Protein AF-A5UKF5-F1 (afdb_monomer)

Mean predicted aligned error: 4.68 Å

pLDDT: mean 85.95, std 5.89, range [60.31, 92.44]

Structure (mmCIF, N/CA/C/O backbone):
data_AF-A5UKF5-F1
#
_entry.id   AF-A5UKF5-F1
#
loop_
_atom_site.group_PDB
_atom_site.id
_atom_site.type_symbol
_atom_site.label_atom_id
_atom_site.label_alt_id
_atom_site.label_comp_id
_atom_site.label_asym_id
_atom_site.label_entity_id
_atom_site.label_seq_id
_atom_site.pdbx_PDB_ins_code
_atom_site.Cartn_x
_atom_site.Cartn_y
_atom_site.Cartn_z
_atom_site.occupancy
_atom_site.B_iso_or_equiv
_atom_site.auth_seq_id
_atom_site.auth_comp_id
_atom_site.auth_asym_id
_atom_site.auth_atom_id
_atom_site.pdbx_PDB_model_num
ATOM 1 N N . MET A 1 1 ? 16.803 4.808 -10.443 1.00 60.31 1 MET A N 1
ATOM 2 C CA . MET A 1 1 ? 15.346 4.824 -10.205 1.00 60.31 1 MET A CA 1
ATOM 3 C C . MET A 1 1 ? 14.737 5.806 -11.187 1.00 60.31 1 MET A C 1
ATOM 5 O O . MET A 1 1 ? 15.126 6.967 -11.185 1.00 60.31 1 MET A O 1
ATOM 9 N N . ASN A 1 2 ? 13.901 5.326 -12.099 1.00 78.88 2 ASN A N 1
ATOM 10 C CA . ASN A 1 2 ? 13.269 6.159 -13.118 1.00 78.88 2 ASN A CA 1
ATOM 11 C C . ASN A 1 2 ? 12.077 6.915 -12.503 1.00 78.88 2 ASN A C 1
ATOM 13 O O . ASN A 1 2 ? 11.465 6.414 -11.559 1.00 78.88 2 ASN A O 1
ATOM 17 N N . ALA A 1 3 ? 11.705 8.085 -13.030 1.00 74.69 3 ALA A N 1
ATOM 18 C CA . ALA A 1 3 ? 10.658 8.935 -12.442 1.00 74.69 3 ALA A CA 1
ATOM 19 C C . ALA A 1 3 ? 9.337 8.177 -12.193 1.00 74.69 3 ALA A C 1
ATOM 21 O O . ALA A 1 3 ? 8.700 8.345 -11.157 1.00 74.69 3 ALA A O 1
ATOM 22 N N . LYS A 1 4 ? 8.981 7.257 -13.099 1.00 71.75 4 LYS A N 1
ATOM 23 C CA . LYS A 1 4 ? 7.798 6.387 -12.986 1.00 71.75 4 LYS A CA 1
ATOM 24 C C . LYS A 1 4 ? 7.853 5.442 -11.774 1.00 71.75 4 LYS A C 1
ATOM 26 O O . LYS A 1 4 ? 6.846 5.269 -11.098 1.00 71.75 4 LYS A O 1
ATOM 31 N N . GLN A 1 5 ? 9.022 4.868 -11.475 1.00 72.06 5 GLN A N 1
ATOM 32 C CA . GLN A 1 5 ? 9.229 3.980 -10.320 1.00 72.06 5 GLN A CA 1
ATOM 33 C C . GLN A 1 5 ? 9.170 4.767 -9.007 1.00 72.06 5 GLN A C 1
ATOM 35 O O . GLN A 1 5 ? 8.552 4.328 -8.040 1.00 72.06 5 GLN A O 1
ATOM 40 N N . THR A 1 6 ? 9.772 5.958 -8.990 1.00 78.94 6 THR A N 1
ATOM 41 C CA . THR A 1 6 ? 9.733 6.864 -7.838 1.00 78.94 6 THR A CA 1
ATOM 42 C C . THR A 1 6 ? 8.300 7.245 -7.486 1.00 78.94 6 THR A C 1
ATOM 44 O O . THR A 1 6 ? 7.893 7.125 -6.333 1.00 78.94 6 THR A O 1
ATOM 47 N N . ILE A 1 7 ? 7.503 7.624 -8.486 1.00 76.00 7 ILE A N 1
ATOM 48 C CA . ILE A 1 7 ? 6.087 7.956 -8.305 1.00 76.00 7 ILE A CA 1
ATOM 49 C C . ILE A 1 7 ? 5.304 6.744 -7.778 1.00 76.00 7 ILE A C 1
ATOM 51 O O . ILE A 1 7 ? 4.534 6.888 -6.830 1.00 76.00 7 ILE A O 1
ATOM 55 N N . ALA A 1 8 ? 5.541 5.546 -8.321 1.00 76.56 8 ALA A N 1
ATOM 56 C CA . ALA A 1 8 ? 4.847 4.329 -7.895 1.00 76.56 8 ALA A CA 1
ATOM 57 C C . ALA A 1 8 ? 5.061 3.987 -6.408 1.00 76.56 8 ALA A C 1
ATOM 59 O O . ALA A 1 8 ? 4.151 3.462 -5.775 1.00 76.56 8 ALA A O 1
ATOM 60 N N . ILE A 1 9 ? 6.228 4.309 -5.839 1.00 82.06 9 ILE A N 1
ATOM 61 C CA . ILE A 1 9 ? 6.531 4.110 -4.410 1.00 82.06 9 ILE A CA 1
ATOM 62 C C . ILE A 1 9 ? 5.987 5.257 -3.549 1.00 82.06 9 ILE A C 1
ATOM 64 O O . ILE A 1 9 ? 5.486 5.020 -2.451 1.00 82.06 9 ILE A O 1
ATOM 68 N N . ILE A 1 10 ? 6.062 6.502 -4.027 1.00 85.94 10 ILE A N 1
ATOM 69 C CA . ILE A 1 10 ? 5.610 7.677 -3.265 1.00 85.94 10 ILE A CA 1
ATOM 70 C C . ILE A 1 10 ? 4.094 7.659 -3.050 1.00 85.94 10 ILE A C 1
ATOM 72 O O . ILE A 1 10 ? 3.634 8.027 -1.972 1.00 85.94 10 ILE A O 1
ATOM 76 N N . ILE A 1 11 ? 3.311 7.205 -4.033 1.00 85.50 11 ILE A N 1
ATOM 77 C CA . ILE A 1 11 ? 1.841 7.174 -3.946 1.00 85.50 11 ILE A CA 1
ATOM 78 C C . ILE A 1 11 ? 1.330 6.376 -2.728 1.00 85.50 11 ILE A C 1
ATOM 80 O O . ILE A 1 11 ? 0.600 6.957 -1.923 1.00 85.50 11 ILE A O 1
ATOM 84 N N . PRO A 1 12 ? 1.693 5.094 -2.518 1.00 84.81 12 PRO A N 1
ATOM 85 C CA . PRO A 1 12 ? 1.215 4.341 -1.357 1.00 84.81 12 PRO A CA 1
ATOM 86 C C . PRO A 1 12 ? 1.680 4.939 -0.019 1.00 84.81 12 PRO A C 1
ATOM 88 O O . PRO A 1 12 ? 0.961 4.826 0.976 1.00 84.81 12 PRO A O 1
ATOM 91 N N . ILE A 1 13 ? 2.831 5.621 0.018 1.00 86.19 13 ILE A N 1
ATOM 92 C CA . ILE A 1 13 ? 3.309 6.347 1.209 1.00 86.19 13 ILE A CA 1
ATOM 93 C C . ILE A 1 13 ? 2.448 7.589 1.468 1.00 86.19 13 ILE A C 1
ATOM 95 O O . ILE A 1 13 ? 2.020 7.822 2.597 1.00 86.19 13 ILE A O 1
ATOM 99 N N . ALA A 1 14 ? 2.142 8.368 0.431 1.00 86.81 14 ALA A N 1
ATOM 100 C CA . ALA A 1 1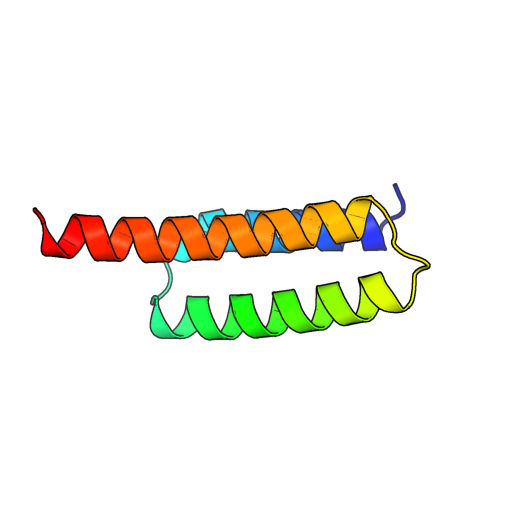4 ? 1.265 9.527 0.546 1.00 86.81 14 ALA A CA 1
ATOM 101 C C . ALA A 1 14 ? -0.132 9.113 1.029 1.00 86.81 14 ALA A C 1
ATOM 103 O O . ALA A 1 14 ? -0.660 9.710 1.964 1.00 86.81 14 ALA A O 1
ATOM 104 N N . ILE A 1 15 ? -0.696 8.034 0.474 1.00 86.25 15 ILE A N 1
ATOM 105 C CA . ILE A 1 15 ? -1.979 7.483 0.936 1.00 86.25 15 ILE A CA 1
ATOM 106 C C . ILE A 1 15 ? -1.887 7.054 2.408 1.00 86.25 15 ILE A C 1
ATOM 108 O O . ILE A 1 15 ? -2.798 7.345 3.181 1.00 86.25 15 ILE A O 1
ATOM 112 N N . PHE A 1 16 ? -0.780 6.430 2.828 1.00 87.19 16 PHE A N 1
ATOM 113 C CA . PHE A 1 16 ? -0.571 6.035 4.225 1.00 87.19 16 PHE A CA 1
ATOM 114 C C . PHE A 1 16 ? -0.616 7.218 5.203 1.00 87.19 16 PHE A C 1
ATOM 116 O O . PHE A 1 16 ? -1.136 7.070 6.307 1.00 87.19 16 PHE A O 1
ATOM 123 N N . ILE A 1 17 ? -0.091 8.382 4.817 1.00 86.94 17 ILE A N 1
ATOM 124 C CA . ILE A 1 17 ? -0.092 9.586 5.660 1.00 86.94 17 ILE A CA 1
ATOM 125 C C . ILE A 1 17 ? -1.468 10.255 5.636 1.00 86.94 17 ILE A C 1
ATOM 127 O O . ILE A 1 17 ? -2.016 10.608 6.682 1.00 86.94 17 ILE A O 1
ATOM 131 N N . ILE A 1 18 ? -2.045 10.416 4.443 1.00 86.50 18 ILE A N 1
ATOM 132 C CA . ILE A 1 18 ? -3.271 11.196 4.266 1.00 86.50 18 ILE A CA 1
ATOM 133 C C . ILE A 1 18 ? -4.486 10.429 4.803 1.00 86.50 18 ILE A C 1
ATOM 135 O O . ILE A 1 18 ? -5.407 11.069 5.302 1.00 86.50 18 ILE A O 1
ATOM 139 N N . LYS A 1 19 ? -4.486 9.084 4.823 1.00 82.81 19 LYS A N 1
ATOM 140 C CA . LYS A 1 19 ? -5.629 8.274 5.304 1.00 82.81 19 LYS A CA 1
ATOM 141 C C . LYS A 1 19 ? -6.120 8.618 6.710 1.00 82.81 19 LYS A C 1
ATOM 143 O O . LYS A 1 19 ? -7.271 8.350 7.015 1.00 82.81 19 LYS A O 1
ATOM 148 N N . LYS A 1 20 ? -5.283 9.214 7.569 1.00 82.62 20 LYS A N 1
ATOM 149 C CA . LYS A 1 20 ? -5.705 9.696 8.897 1.00 82.62 20 LYS A CA 1
ATOM 150 C C . LYS A 1 20 ? -6.747 10.824 8.810 1.00 82.62 20 LYS A C 1
ATOM 152 O O . LYS A 1 20 ? -7.515 11.019 9.744 1.00 82.62 20 LYS A O 1
ATOM 157 N N . TYR A 1 21 ? -6.757 11.562 7.704 1.00 84.44 21 TYR A N 1
ATOM 158 C CA . TYR A 1 21 ? -7.590 12.740 7.472 1.00 84.44 21 TYR A CA 1
ATOM 159 C C . TYR A 1 21 ? -8.770 12.475 6.530 1.00 84.44 21 TYR A C 1
ATOM 161 O O . TYR A 1 21 ? -9.636 13.333 6.390 1.00 84.44 21 TYR A O 1
ATOM 169 N N . ILE A 1 22 ? -8.809 11.313 5.870 1.00 84.62 22 ILE A N 1
ATOM 170 C CA . ILE A 1 22 ? -9.866 10.947 4.918 1.00 84.62 22 ILE A CA 1
ATOM 171 C C . ILE A 1 22 ? -10.666 9.769 5.453 1.00 84.62 22 ILE A C 1
ATOM 173 O O . ILE A 1 22 ? -10.146 8.896 6.140 1.00 84.62 22 ILE A O 1
ATOM 177 N N . SER A 1 23 ? -11.942 9.713 5.077 1.00 86.56 23 SER A N 1
ATOM 178 C CA . SER A 1 23 ? -12.809 8.596 5.429 1.00 86.56 23 SER A CA 1
ATOM 179 C C . SER A 1 23 ? -12.238 7.258 4.951 1.00 86.56 23 SER A C 1
ATOM 181 O O . SER A 1 23 ? -11.698 7.134 3.844 1.00 86.56 23 SER A O 1
ATOM 183 N N . LEU A 1 24 ? -12.418 6.229 5.774 1.00 84.38 24 LEU A N 1
ATOM 184 C CA . LEU A 1 24 ? -12.016 4.857 5.476 1.00 84.38 24 LEU A CA 1
ATOM 185 C C . LEU A 1 24 ? -12.751 4.326 4.227 1.00 84.38 24 LEU A C 1
ATOM 187 O O . LEU A 1 24 ? -12.152 3.630 3.408 1.00 84.38 24 LEU A O 1
ATOM 191 N N . TYR A 1 25 ? -13.993 4.781 4.011 1.00 85.25 25 TYR A N 1
ATOM 192 C CA . TYR A 1 25 ? -14.802 4.501 2.818 1.00 85.25 25 TYR A CA 1
ATOM 193 C C . TYR A 1 25 ? -14.222 5.077 1.521 1.00 85.25 25 TYR A C 1
ATOM 195 O O . TYR A 1 25 ? -14.512 4.558 0.451 1.00 85.25 25 T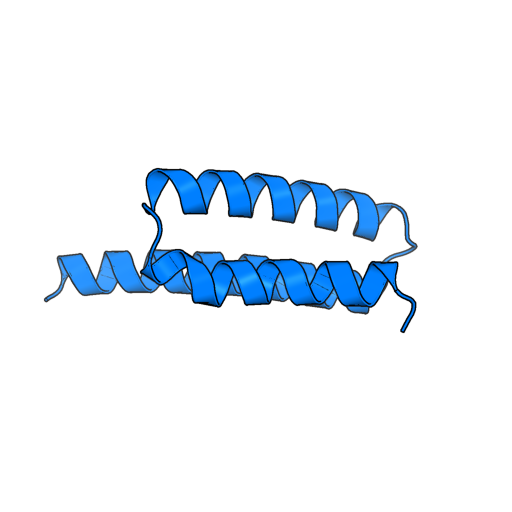YR A O 1
ATOM 203 N N .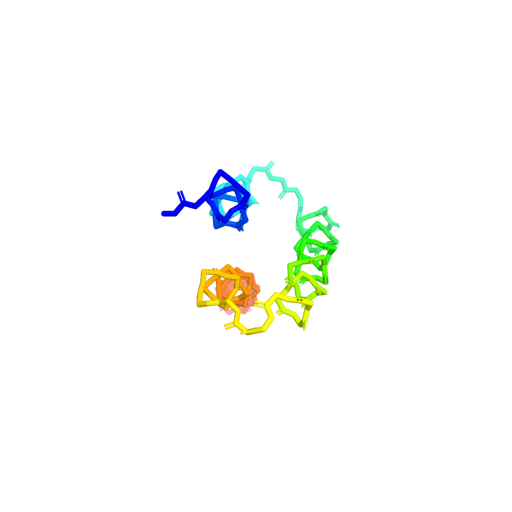 ILE A 1 26 ? -13.404 6.130 1.601 1.00 87.69 26 ILE A N 1
ATOM 204 C CA . ILE A 1 26 ? -12.704 6.714 0.444 1.00 87.69 26 ILE A CA 1
ATOM 205 C C . ILE A 1 26 ? -11.319 6.078 0.304 1.00 87.69 26 ILE A C 1
ATOM 207 O O . ILE A 1 26 ? -10.880 5.742 -0.795 1.00 87.69 26 ILE A O 1
ATOM 211 N N . THR A 1 27 ? -10.641 5.862 1.431 1.00 88.25 27 THR A N 1
ATOM 212 C CA . THR A 1 27 ? -9.284 5.310 1.476 1.00 88.25 2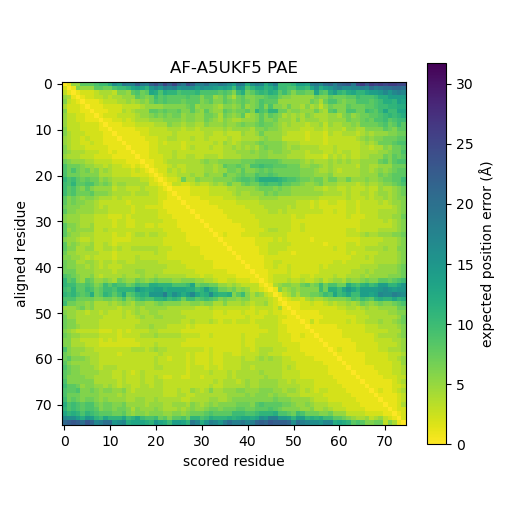7 THR A CA 1
ATOM 213 C C . THR A 1 27 ? -9.218 3.894 0.901 1.00 88.25 27 THR A C 1
ATOM 215 O O . THR A 1 27 ? -8.308 3.601 0.127 1.00 88.25 27 THR A O 1
ATOM 218 N N . ILE A 1 28 ? -10.171 3.014 1.239 1.00 88.81 28 ILE A N 1
ATOM 219 C CA . ILE A 1 28 ? -10.172 1.622 0.759 1.00 88.81 28 ILE A CA 1
ATOM 220 C C . ILE A 1 28 ? -10.271 1.546 -0.777 1.00 88.81 28 ILE A C 1
ATOM 222 O O . ILE A 1 28 ? -9.383 0.935 -1.376 1.00 88.81 28 ILE A O 1
ATOM 226 N N . PRO A 1 29 ? -11.260 2.172 -1.450 1.00 91.06 29 PRO A N 1
ATOM 227 C CA . PRO A 1 29 ? -11.329 2.170 -2.913 1.00 91.06 29 PRO A CA 1
ATOM 228 C C . PRO A 1 29 ? -10.068 2.721 -3.585 1.00 91.06 29 PRO A C 1
ATOM 230 O O . PRO A 1 29 ? -9.597 2.146 -4.566 1.00 91.06 29 PRO A O 1
ATOM 233 N N . VAL A 1 30 ? -9.484 3.794 -3.040 1.00 90.06 30 VAL A N 1
ATOM 234 C CA . VAL A 1 30 ? -8.246 4.394 -3.567 1.00 90.06 30 VAL A CA 1
ATOM 235 C C . VAL A 1 30 ? -7.068 3.423 -3.456 1.00 90.06 30 VAL A C 1
ATOM 237 O O . VAL A 1 30 ? -6.312 3.266 -4.416 1.00 90.06 30 VAL A O 1
ATOM 240 N N . LEU A 1 31 ? -6.926 2.727 -2.324 1.00 90.69 31 LEU A N 1
ATOM 241 C CA . LEU A 1 31 ? -5.893 1.704 -2.144 1.00 90.69 31 LEU A CA 1
ATOM 242 C C . LEU A 1 31 ? -6.083 0.519 -3.093 1.00 90.69 31 LEU A C 1
ATOM 244 O O . LEU A 1 31 ? -5.099 0.038 -3.649 1.00 90.69 31 LEU A O 1
ATOM 248 N N . ILE A 1 32 ? -7.322 0.065 -3.308 1.00 91.81 32 ILE A N 1
ATOM 249 C CA . ILE A 1 32 ? -7.625 -1.035 -4.236 1.00 91.81 32 ILE A CA 1
ATOM 250 C C . ILE A 1 32 ? -7.255 -0.632 -5.666 1.00 91.81 32 ILE A C 1
ATOM 252 O O . ILE A 1 32 ? -6.505 -1.350 -6.326 1.00 91.81 32 ILE A O 1
ATOM 256 N N . ALA A 1 33 ? -7.719 0.531 -6.131 1.00 91.75 33 ALA A N 1
ATOM 257 C CA . ALA A 1 33 ? -7.423 1.021 -7.475 1.00 91.75 33 ALA A CA 1
ATOM 258 C C . ALA A 1 33 ? -5.912 1.203 -7.693 1.00 91.75 33 ALA A C 1
ATOM 260 O O . ALA A 1 33 ? -5.362 0.718 -8.684 1.00 91.75 33 ALA A O 1
ATOM 261 N N . GLY A 1 34 ? -5.221 1.840 -6.740 1.00 90.00 34 GLY A N 1
ATOM 262 C CA . GLY A 1 34 ? -3.770 2.022 -6.787 1.00 90.00 34 GLY A CA 1
ATOM 263 C C . GLY A 1 34 ? -3.007 0.696 -6.803 1.00 90.00 34 GLY A C 1
ATOM 264 O O . GLY A 1 34 ? -2.074 0.532 -7.593 1.00 90.00 34 GLY A O 1
ATOM 265 N N . CYS A 1 35 ? -3.433 -0.276 -5.993 1.00 91.19 35 CYS A N 1
ATOM 266 C CA . CYS A 1 35 ? -2.834 -1.607 -5.943 1.00 91.19 35 CYS A CA 1
ATOM 267 C C . CYS A 1 35 ? -3.000 -2.356 -7.275 1.00 91.19 35 CYS A C 1
ATOM 269 O O . CYS A 1 35 ? -2.013 -2.861 -7.807 1.00 91.19 35 CYS A O 1
ATOM 271 N N . ILE A 1 36 ? -4.201 -2.353 -7.869 1.00 92.25 36 ILE A N 1
ATOM 272 C CA . ILE A 1 36 ? -4.476 -2.998 -9.167 1.00 92.25 36 ILE A CA 1
ATOM 273 C C . ILE A 1 36 ? -3.615 -2.388 -10.277 1.00 92.25 36 ILE A C 1
ATOM 275 O O . ILE A 1 36 ? -2.980 -3.118 -11.038 1.00 92.25 36 ILE A O 1
ATOM 279 N N . ILE A 1 37 ? -3.549 -1.056 -10.357 1.00 89.88 37 ILE A N 1
ATOM 280 C CA . ILE A 1 37 ? -2.736 -0.363 -11.368 1.00 89.88 37 ILE A CA 1
ATOM 281 C C . ILE A 1 37 ? -1.255 -0.711 -11.191 1.00 89.88 37 ILE A C 1
ATOM 283 O O . ILE A 1 37 ? -0.567 -1.028 -12.161 1.00 89.88 37 ILE A O 1
ATOM 287 N N . THR A 1 38 ? -0.762 -0.692 -9.951 1.00 89.81 38 THR A 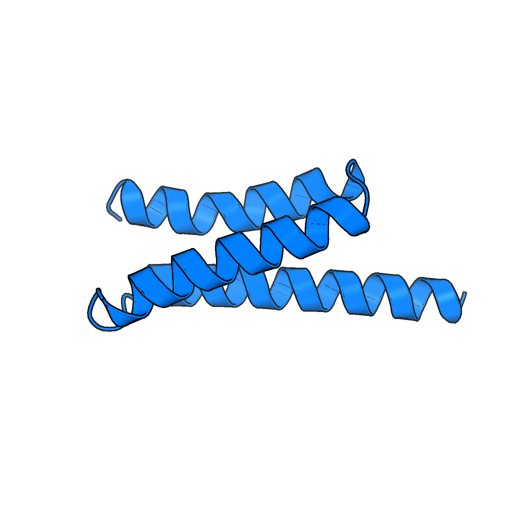N 1
ATOM 288 C CA . THR A 1 38 ? 0.636 -1.023 -9.643 1.00 89.81 38 THR A CA 1
ATOM 289 C C . THR A 1 38 ? 0.948 -2.482 -9.972 1.00 89.81 38 THR A C 1
ATOM 291 O O . THR A 1 38 ? 2.007 -2.763 -10.529 1.00 89.81 38 THR A O 1
ATOM 294 N N . TYR A 1 39 ? 0.017 -3.403 -9.707 1.00 89.06 39 TYR A N 1
ATOM 295 C CA . TYR A 1 39 ? 0.140 -4.816 -10.065 1.00 89.06 39 TYR A CA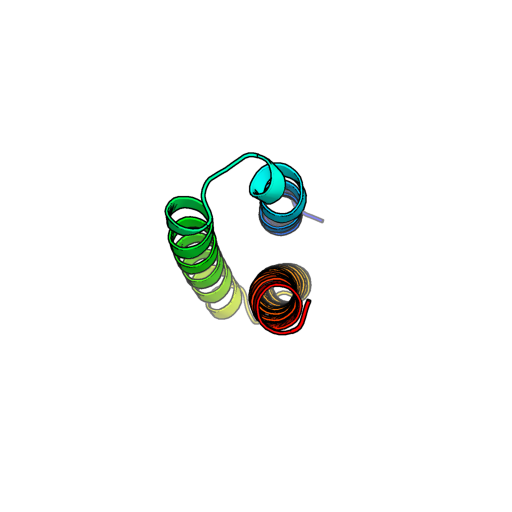 1
ATOM 296 C C . TYR A 1 39 ? 0.185 -5.029 -11.579 1.00 89.06 39 TYR A C 1
ATOM 298 O O . TYR A 1 39 ? 1.052 -5.741 -12.081 1.00 89.06 39 TYR A O 1
ATOM 306 N N . TYR A 1 40 ? -0.699 -4.366 -12.324 1.00 88.94 40 TYR A N 1
ATOM 307 C CA . TYR A 1 40 ? -0.696 -4.424 -13.783 1.00 88.94 40 TYR A CA 1
ATOM 308 C C . TYR A 1 40 ? 0.634 -3.925 -14.367 1.00 88.94 40 TYR A C 1
ATOM 310 O O . TYR A 1 40 ? 1.204 -4.551 -15.261 1.00 88.94 40 TYR A O 1
ATOM 318 N N . LEU A 1 41 ? 1.172 -2.826 -13.828 1.00 86.25 41 LEU A N 1
ATOM 319 C CA . LEU A 1 41 ? 2.482 -2.316 -14.231 1.00 86.25 41 LEU A CA 1
ATOM 320 C C . LEU A 1 41 ? 3.615 -3.272 -13.848 1.00 86.25 41 LEU A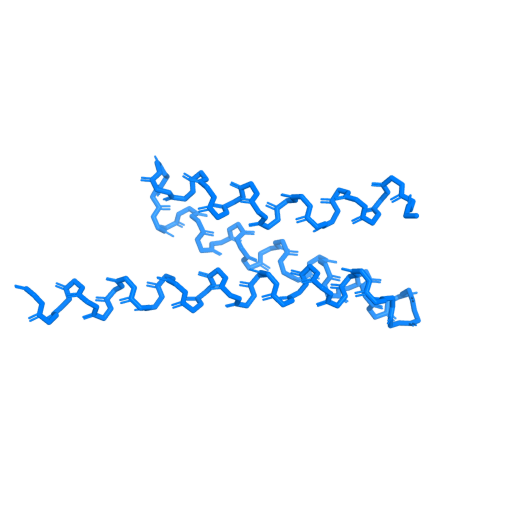 C 1
ATOM 322 O O . LEU A 1 41 ? 4.540 -3.434 -14.640 1.00 86.25 41 LEU A O 1
ATOM 326 N N . TYR A 1 42 ? 3.543 -3.904 -12.674 1.00 87.31 42 TYR A N 1
ATOM 327 C CA . TYR A 1 42 ? 4.519 -4.894 -12.214 1.00 87.31 42 TYR A CA 1
ATOM 328 C C . TYR A 1 42 ? 4.590 -6.086 -13.170 1.00 87.31 42 TYR A C 1
ATOM 330 O O . TYR A 1 42 ? 5.667 -6.400 -13.672 1.00 87.31 42 TYR A O 1
ATOM 338 N N . ALA A 1 43 ? 3.438 -6.678 -13.497 1.00 86.50 43 ALA A N 1
ATOM 339 C CA . ALA A 1 43 ? 3.346 -7.812 -14.414 1.00 86.50 43 ALA A CA 1
ATOM 340 C C . ALA A 1 43 ? 3.846 -7.471 -15.828 1.00 86.50 43 ALA A C 1
ATOM 342 O O . ALA A 1 43 ? 4.419 -8.314 -16.509 1.00 86.50 43 ALA A O 1
ATOM 343 N N . LYS A 1 44 ? 3.662 -6.221 -16.270 1.00 86.38 44 LYS A N 1
ATOM 344 C CA . LYS A 1 44 ? 4.122 -5.753 -17.585 1.00 86.38 44 LYS A CA 1
ATOM 345 C C . LYS A 1 44 ? 5.613 -5.391 -17.626 1.00 86.38 44 LYS A C 1
ATOM 347 O O . LYS A 1 44 ? 6.176 -5.295 -18.712 1.00 86.38 44 LYS A O 1
ATOM 352 N N . SER A 1 45 ? 6.235 -5.152 -16.475 1.00 80.94 45 SER A N 1
ATOM 353 C CA . SER A 1 45 ? 7.601 -4.618 -16.368 1.00 80.94 45 SER A CA 1
ATOM 354 C C . SER A 1 45 ? 8.620 -5.681 -15.947 1.00 80.94 45 SER A C 1
ATOM 356 O O . SER A 1 45 ? 9.582 -5.339 -15.267 1.00 80.94 45 SER A O 1
ATOM 358 N N . ASP A 1 46 ? 8.392 -6.947 -16.318 1.00 83.06 46 ASP A N 1
ATOM 359 C CA . ASP A 1 46 ? 9.295 -8.079 -16.032 1.00 83.06 46 ASP A CA 1
ATOM 360 C C . ASP A 1 46 ? 9.660 -8.182 -14.536 1.00 83.06 46 ASP A C 1
ATOM 362 O O . ASP A 1 46 ? 10.817 -8.272 -14.136 1.00 83.06 46 ASP A O 1
ATOM 366 N N . GLU A 1 47 ? 8.641 -8.069 -13.678 1.00 77.69 47 GLU A N 1
ATOM 367 C CA . GLU A 1 47 ? 8.781 -8.178 -12.222 1.00 77.69 47 GLU A CA 1
ATOM 368 C C . GLU A 1 47 ? 9.704 -7.133 -11.561 1.00 77.69 47 GLU A C 1
ATOM 370 O O . GLU A 1 47 ? 10.421 -7.407 -10.593 1.00 77.69 47 GLU A O 1
ATOM 375 N N . ASP A 1 48 ? 9.640 -5.886 -12.035 1.00 83.69 48 ASP A N 1
ATOM 376 C CA . ASP A 1 48 ? 10.407 -4.764 -11.490 1.00 83.69 48 ASP A CA 1
ATOM 377 C C . ASP A 1 48 ? 10.366 -4.683 -9.943 1.00 83.69 48 ASP A C 1
ATOM 379 O O . ASP A 1 48 ? 9.313 -4.536 -9.303 1.00 83.69 48 ASP A O 1
ATOM 383 N N . LYS A 1 49 ? 11.558 -4.723 -9.332 1.00 83.75 49 LYS A N 1
ATOM 384 C CA . LYS A 1 49 ? 11.766 -4.713 -7.874 1.00 83.75 49 LYS A CA 1
ATOM 385 C C . LYS A 1 49 ? 11.119 -3.512 -7.172 1.00 83.75 49 LYS A C 1
ATOM 387 O O . LYS A 1 49 ? 10.689 -3.636 -6.023 1.00 83.75 49 LYS A O 1
ATOM 392 N N . TYR A 1 50 ? 11.044 -2.354 -7.821 1.00 82.94 50 TYR A N 1
ATOM 393 C CA . TYR A 1 50 ? 10.450 -1.144 -7.250 1.00 82.94 50 TYR A CA 1
ATOM 394 C C . TYR A 1 50 ? 8.926 -1.226 -7.222 1.00 82.94 50 TYR A C 1
ATOM 396 O O . TYR A 1 50 ? 8.312 -0.840 -6.228 1.00 82.94 50 TYR A O 1
ATOM 404 N N . LEU A 1 51 ? 8.314 -1.788 -8.266 1.00 84.75 51 LEU A N 1
ATOM 405 C CA . LEU A 1 51 ? 6.870 -2.028 -8.304 1.00 84.75 51 LEU A CA 1
ATOM 406 C C . LEU A 1 51 ? 6.460 -3.118 -7.309 1.00 84.75 51 LEU A C 1
ATOM 408 O O . LEU A 1 51 ? 5.441 -2.974 -6.634 1.00 84.75 51 LEU A O 1
ATOM 412 N N . ARG A 1 52 ? 7.303 -4.139 -7.112 1.00 87.88 52 ARG A N 1
ATOM 413 C CA . ARG A 1 52 ? 7.147 -5.104 -6.012 1.00 87.88 52 ARG A CA 1
ATOM 414 C C . ARG A 1 52 ? 7.188 -4.425 -4.641 1.00 87.88 52 ARG A C 1
ATOM 416 O O . ARG A 1 52 ? 6.382 -4.740 -3.767 1.00 87.88 52 ARG A O 1
ATOM 423 N N . GLY A 1 53 ? 8.102 -3.472 -4.454 1.00 87.50 53 GLY A N 1
ATOM 424 C CA . GLY A 1 53 ? 8.169 -2.643 -3.248 1.00 87.50 53 GLY A CA 1
ATOM 425 C C . GLY A 1 53 ? 6.900 -1.814 -3.037 1.00 87.50 53 GLY A C 1
ATOM 426 O O . GLY A 1 53 ? 6.337 -1.819 -1.945 1.00 87.50 53 GLY A O 1
ATOM 427 N N . ALA A 1 54 ? 6.398 -1.167 -4.089 1.00 88.69 54 ALA A N 1
ATOM 428 C CA . ALA A 1 54 ? 5.147 -0.415 -4.045 1.00 88.69 54 ALA A CA 1
ATOM 429 C C . ALA A 1 54 ? 3.944 -1.306 -3.683 1.00 88.69 54 ALA A C 1
ATOM 431 O O . ALA A 1 54 ? 3.157 -0.939 -2.814 1.00 88.69 54 ALA A O 1
ATOM 432 N N . LEU A 1 55 ? 3.835 -2.504 -4.268 1.00 90.81 55 LEU A N 1
ATOM 433 C CA . LEU A 1 55 ? 2.814 -3.504 -3.919 1.00 90.81 55 LEU A CA 1
ATOM 434 C C . LEU A 1 55 ? 2.869 -3.899 -2.440 1.00 90.81 55 LEU A C 1
ATOM 436 O O . LEU A 1 55 ? 1.834 -3.939 -1.775 1.00 90.81 55 LEU A O 1
ATOM 440 N N . SER A 1 56 ? 4.072 -4.124 -1.904 1.00 90.81 56 SER A N 1
ATOM 441 C CA . SER A 1 56 ? 4.265 -4.389 -0.474 1.00 90.81 56 SER A CA 1
ATOM 442 C C . SER A 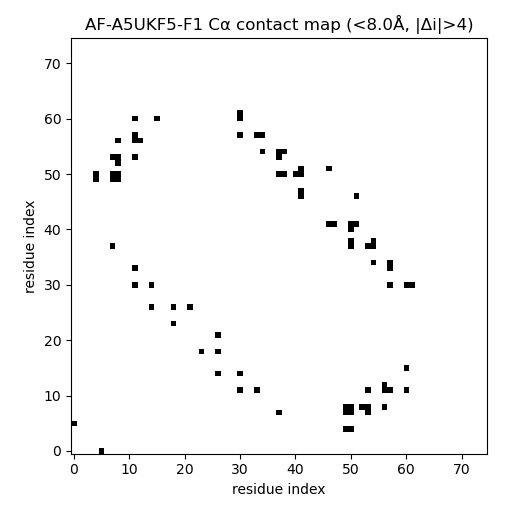1 56 ? 3.754 -3.231 0.394 1.00 90.81 56 SER A C 1
ATOM 444 O O . SER A 1 56 ? 3.073 -3.459 1.392 1.00 90.81 56 SER A O 1
ATOM 446 N N . LEU A 1 57 ? 3.985 -1.977 -0.016 1.00 92.19 57 LEU A N 1
ATOM 447 C CA . LEU A 1 57 ? 3.482 -0.792 0.692 1.00 92.19 57 LEU A CA 1
ATOM 448 C C . LEU A 1 57 ? 1.951 -0.659 0.638 1.00 92.19 57 LEU A C 1
ATOM 450 O O . LEU A 1 57 ? 1.343 -0.214 1.615 1.00 92.19 57 LEU A O 1
ATOM 454 N N . TYR A 1 58 ? 1.306 -1.058 -0.462 1.00 91.94 58 TYR A N 1
ATOM 455 C CA . TYR A 1 58 ? -0.158 -1.169 -0.509 1.00 91.94 58 TYR A CA 1
ATOM 456 C C . TYR A 1 58 ? -0.662 -2.254 0.450 1.00 91.94 58 TYR A C 1
ATOM 458 O O . TYR A 1 58 ? -1.580 -1.997 1.226 1.00 91.94 58 TYR A O 1
ATOM 466 N N . GLY A 1 59 ? -0.031 -3.432 0.465 1.00 90.31 59 GLY A N 1
ATOM 467 C CA . GLY A 1 59 ? -0.362 -4.508 1.407 1.00 90.31 59 GLY A CA 1
ATOM 468 C C . GLY A 1 59 ? -0.210 -4.078 2.869 1.00 90.31 59 GLY A C 1
ATOM 469 O O . GLY A 1 59 ? -1.110 -4.286 3.683 1.00 90.31 59 GLY A O 1
ATOM 470 N N . LEU A 1 60 ? 0.882 -3.384 3.189 1.00 92.44 60 LEU A N 1
ATOM 471 C CA . LEU A 1 60 ? 1.128 -2.827 4.516 1.00 92.44 60 LEU A CA 1
ATOM 472 C C . LEU A 1 60 ? 0.048 -1.804 4.907 1.00 92.44 60 LEU A C 1
ATOM 474 O O . LEU A 1 60 ? -0.424 -1.795 6.043 1.00 92.44 60 LEU A O 1
ATOM 478 N N . ASN A 1 61 ? -0.401 -0.971 3.963 1.00 90.69 61 ASN A N 1
ATOM 479 C CA . ASN A 1 61 ? -1.513 -0.048 4.188 1.00 90.69 61 ASN A CA 1
ATOM 480 C C . ASN A 1 61 ? -2.804 -0.768 4.593 1.00 90.69 61 ASN A C 1
ATOM 482 O O . ASN A 1 61 ? -3.440 -0.339 5.560 1.00 90.69 61 ASN A O 1
ATOM 486 N N . PHE A 1 62 ? -3.168 -1.845 3.890 1.00 89.25 62 PHE A N 1
ATOM 487 C CA . PHE A 1 62 ? -4.329 -2.669 4.235 1.00 89.25 62 PHE A CA 1
ATOM 488 C C . PHE A 1 62 ? -4.180 -3.314 5.611 1.00 89.25 62 PHE A C 1
ATOM 490 O O . PHE A 1 62 ? -5.117 -3.259 6.405 1.00 89.25 62 PHE A O 1
ATOM 497 N N . PHE A 1 63 ? -2.997 -3.846 5.931 1.00 91.88 63 PHE A N 1
ATOM 498 C CA . PHE A 1 63 ? -2.718 -4.410 7.250 1.00 91.88 63 PHE A CA 1
ATOM 499 C C . PHE A 1 63 ? -2.974 -3.394 8.369 1.00 91.88 63 PHE A C 1
ATOM 501 O O . PHE A 1 63 ? -3.690 -3.694 9.318 1.00 91.88 63 PHE A O 1
ATOM 508 N N . PHE A 1 64 ? -2.470 -2.165 8.234 1.00 90.25 64 PHE A N 1
ATOM 509 C CA . PHE A 1 64 ? -2.700 -1.117 9.232 1.00 90.25 64 PHE A CA 1
ATOM 510 C C . PHE A 1 64 ? -4.163 -0.682 9.344 1.00 90.25 64 PHE A C 1
ATOM 512 O O . PHE A 1 64 ? -4.595 -0.306 10.430 1.00 90.25 64 PHE A O 1
ATOM 519 N N . ILE A 1 65 ? -4.926 -0.718 8.249 1.00 88.75 65 ILE A N 1
ATOM 520 C CA . ILE A 1 65 ? -6.368 -0.441 8.293 1.00 88.75 65 ILE A CA 1
ATOM 521 C C . ILE A 1 65 ? -7.082 -1.531 9.094 1.00 88.75 65 ILE A C 1
ATOM 523 O O . ILE A 1 65 ? -7.832 -1.209 10.010 1.00 88.75 65 ILE A O 1
ATOM 527 N N . ILE A 1 66 ? -6.809 -2.804 8.799 1.00 89.94 66 ILE A N 1
ATOM 528 C CA . ILE A 1 66 ? -7.401 -3.938 9.520 1.00 89.94 66 ILE A CA 1
ATOM 529 C C . ILE A 1 66 ? -7.005 -3.890 10.997 1.00 89.94 66 ILE A C 1
ATOM 531 O O . ILE A 1 66 ? -7.869 -3.993 11.859 1.00 89.94 66 ILE A O 1
ATOM 535 N N . LEU A 1 67 ? -5.723 -3.665 11.294 1.00 91.00 67 LEU A N 1
ATOM 536 C CA . LEU A 1 67 ? -5.229 -3.533 12.663 1.00 91.00 67 LEU A CA 1
ATOM 537 C C . LEU A 1 67 ? -5.931 -2.391 13.407 1.00 91.00 67 LEU A C 1
ATOM 539 O O . LEU A 1 67 ? -6.346 -2.576 14.545 1.00 91.00 67 LEU A O 1
ATOM 543 N N . GLY A 1 68 ? -6.109 -1.233 12.765 1.00 87.56 68 GLY A N 1
ATOM 544 C CA . GLY A 1 68 ? -6.835 -0.103 13.348 1.00 87.56 68 GLY A CA 1
ATOM 545 C C . GLY A 1 68 ? -8.299 -0.426 13.654 1.00 87.56 68 GLY A C 1
ATOM 546 O O . GLY A 1 68 ? -8.790 -0.055 14.715 1.00 87.56 68 GLY A O 1
ATOM 547 N N . ILE A 1 69 ? -8.975 -1.160 12.766 1.00 88.44 69 ILE A N 1
ATOM 548 C CA . ILE A 1 69 ? -10.353 -1.621 12.983 1.00 88.44 69 ILE A CA 1
ATOM 549 C C . ILE A 1 69 ? -10.411 -2.611 14.151 1.00 88.44 69 ILE A C 1
ATOM 551 O O . ILE A 1 69 ? -11.231 -2.451 15.047 1.00 88.44 69 ILE A O 1
ATOM 555 N N . VAL A 1 70 ? -9.529 -3.613 14.171 1.00 90.81 70 VAL A N 1
ATOM 556 C CA . VAL A 1 70 ? -9.472 -4.618 15.245 1.00 90.81 70 VAL A CA 1
ATOM 557 C C . VAL A 1 70 ? -9.222 -3.954 16.598 1.00 90.81 70 VAL A C 1
ATOM 559 O O . VAL A 1 70 ? -9.928 -4.250 17.555 1.00 90.81 70 VAL A O 1
ATOM 562 N N . LEU A 1 71 ? -8.270 -3.019 16.673 1.00 90.19 71 LEU A N 1
ATOM 563 C CA . LEU A 1 71 ? -8.000 -2.269 17.900 1.00 90.19 71 LEU A CA 1
ATOM 564 C C . LEU A 1 71 ? -9.202 -1.425 18.337 1.00 90.19 71 LEU A C 1
ATOM 566 O O . LEU A 1 71 ? -9.489 -1.392 19.525 1.00 90.19 71 LEU A O 1
ATOM 570 N N . TYR A 1 72 ? -9.925 -0.798 17.403 1.00 87.56 72 TYR A N 1
ATOM 571 C CA . TYR A 1 72 ? -11.133 -0.022 17.710 1.00 87.56 72 TYR A CA 1
ATOM 572 C C . TYR A 1 72 ? -12.268 -0.866 18.309 1.00 87.56 72 TYR A C 1
ATOM 574 O O . TYR A 1 72 ? -13.048 -0.352 19.095 1.00 87.56 72 TYR A O 1
ATOM 582 N N . TYR A 1 73 ? -12.380 -2.143 17.936 1.00 86.06 73 TYR A N 1
ATOM 583 C CA . TYR A 1 73 ? -13.401 -3.037 18.495 1.00 86.06 73 TYR A CA 1
ATOM 584 C C . TYR A 1 73 ? -12.993 -3.700 19.820 1.00 86.06 73 TYR A C 1
ATOM 586 O O . TYR A 1 73 ? -13.856 -4.239 20.508 1.00 86.06 73 TYR A O 1
ATOM 594 N N . ILE A 1 74 ? -11.697 -3.719 20.151 1.00 89.38 74 ILE A N 1
ATOM 595 C CA . ILE A 1 74 ? -11.173 -4.317 21.391 1.00 89.38 74 ILE A CA 1
ATOM 596 C C . ILE A 1 74 ? -11.097 -3.291 22.533 1.00 89.38 74 ILE A C 1
ATOM 598 O O . ILE A 1 74 ? -11.289 -3.675 23.687 1.00 89.38 74 ILE A O 1
ATOM 602 N N . LEU A 1 75 ? -10.771 -2.031 22.221 1.00 69.00 75 LEU A N 1
ATOM 603 C CA . LEU A 1 75 ? -10.691 -0.917 23.177 1.00 69.00 75 LEU A CA 1
ATOM 604 C C . LEU A 1 75 ? -12.052 -0.245 23.391 1.00 69.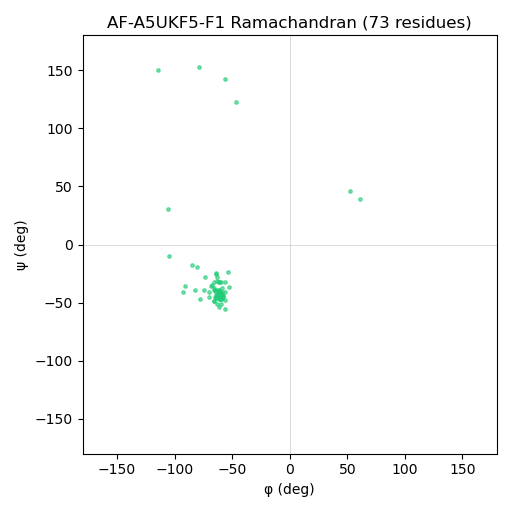00 75 LEU A C 1
ATOM 606 O O . LEU A 1 75 ? -12.301 0.169 24.544 1.00 69.00 75 LEU A O 1
#

Nearest PDB structures (foldseek):
  8fih-assembly1_C  TM=7.181E-01  e=2.893E+00  synthetic construct
  2nla-assembly1_A  TM=6.281E-01  e=7.426E+00  Mus musculus

Foldseek 3Di:
DDPVLVVLQVVLVVLLVCVVVDDPVVSVVVLVVSLVVLVVVCVVVVNDPSSVNSNVSSVVSVVVVVVVVVVVVVD

Secondary structure (DSSP, 8-state):
--HHHHHHHHHHHHHHHHTTTS-HHHHHHHHHHHHHHHHHHHHHTTT-HHHHHHHHHHHHHHHHHHHHHHHHHH-

Sequence (75 aa):
MNAKQTIAIIIPIAIFIIKKYISLYITIPVLIAGCIITYYLYAKSDEDKYLRGALSLYGLNFFFIILGIVLYYIL

Solvent-accessible surface area (backbone atoms only — not comparable to full-atom values): 4157 Å² total; per-residue (Å²): 135,54,72,71,50,52,49,53,40,48,50,43,52,50,50,62,64,50,44,83,81,44,56,65,83,58,44,51,59,51,50,50,55,52,40,52,52,43,48,55,50,20,70,72,50,79,66,34,69,54,40,51,50,23,50,50,43,40,53,50,47,52,50,54,51,53,51,51,52,53,49,64,75,73,109

Organism: Methanobrevibacter smithii (strain ATCC 35061 / DSM 861 / OCM 144 / PS) (NCBI:txid420247)

Radius of gyration: 13.32 Å; Cα contacts (8 Å, |Δi|>4): 42; chains: 1; bounding box: 30×21×41 Å